Protein AF-A0A523WDQ4-F1 (afdb_monomer)

Foldseek 3Di:
DVVVLLQQKDWLDQDPVQGGAIEGAQAEQLEECDQDPPDQSHGRPHHDDDDDGRDDPVSSVVSHVVVVVVCVVVVNDHRYYYYDNDDDDDPDPDD

Secondary structure (DSSP, 8-state):
-HHHHHHHEEEEEEETTTEEEEEE--S-TTEES---TT-TT-S-SEE--S---SS-HHHHHHHHHHHHHHHHHHT----EEEE-S-----SS---

pLDDT: mean 83.45, std 18.87, range [29.41, 97.56]

Structure (mmCIF, N/CA/C/O backbone):
data_AF-A0A523WDQ4-F1
#
_entry.id   AF-A0A523WDQ4-F1
#
loop_
_atom_site.group_PDB
_atom_site.id
_atom_site.type_symbol
_atom_site.label_atom_id
_atom_site.label_alt_id
_atom_site.label_comp_id
_atom_site.label_asym_id
_atom_site.label_entity_id
_atom_site.label_seq_id
_atom_site.pdbx_PDB_ins_code
_atom_site.Cartn_x
_atom_site.Cartn_y
_atom_site.Cartn_z
_atom_site.occupancy
_atom_site.B_iso_or_equiv
_atom_site.auth_seq_id
_atom_site.auth_comp_id
_atom_site.auth_asym_id
_atom_site.auth_atom_id
_atom_site.pdbx_PDB_model_num
ATOM 1 N N . MET A 1 1 ? 11.334 11.803 3.743 1.00 41.91 1 MET A N 1
ATOM 2 C CA . MET A 1 1 ? 11.288 10.674 4.699 1.00 41.91 1 MET A CA 1
ATOM 3 C C . MET A 1 1 ? 10.009 10.638 5.538 1.00 41.91 1 MET A C 1
ATOM 5 O O . MET A 1 1 ? 9.349 9.614 5.506 1.00 41.91 1 MET A O 1
ATOM 9 N N . LEU A 1 2 ? 9.585 11.700 6.247 1.00 36.94 2 LEU A N 1
ATOM 10 C CA . LEU A 1 2 ? 8.320 11.655 7.023 1.00 36.94 2 LEU A CA 1
ATOM 11 C C . LEU A 1 2 ? 7.038 11.589 6.162 1.00 36.94 2 LEU A C 1
ATOM 13 O O . LEU A 1 2 ? 6.026 11.065 6.629 1.00 36.94 2 LEU A O 1
ATOM 17 N N . ASP A 1 3 ? 7.080 12.083 4.921 1.00 46.22 3 ASP A N 1
ATOM 18 C CA . ASP A 1 3 ? 5.926 12.057 4.009 1.00 46.22 3 ASP A CA 1
ATOM 19 C C . ASP A 1 3 ? 5.667 10.681 3.374 1.00 46.22 3 ASP A C 1
ATOM 21 O O . ASP A 1 3 ? 4.513 10.334 3.137 1.00 46.22 3 ASP A O 1
ATOM 25 N N . GLU A 1 4 ? 6.694 9.845 3.183 1.00 48.81 4 GLU A N 1
ATOM 26 C CA . GLU A 1 4 ? 6.539 8.508 2.578 1.00 48.81 4 GLU A CA 1
ATOM 27 C C . GLU A 1 4 ? 5.860 7.520 3.534 1.00 48.81 4 GLU A C 1
ATOM 29 O O . GLU A 1 4 ? 4.942 6.804 3.139 1.00 48.81 4 GLU A O 1
ATOM 34 N N . VAL A 1 5 ? 6.208 7.552 4.827 1.00 50.06 5 VAL A N 1
ATOM 35 C CA . VAL A 1 5 ? 5.589 6.684 5.851 1.00 50.06 5 VAL A CA 1
ATOM 36 C C . VAL A 1 5 ? 4.084 6.956 5.992 1.00 50.06 5 VAL A C 1
ATOM 38 O O . VAL A 1 5 ? 3.306 6.066 6.353 1.00 50.06 5 VAL A O 1
ATOM 41 N N . LYS A 1 6 ? 3.653 8.186 5.683 1.00 54.28 6 LYS A N 1
ATOM 42 C CA . LYS A 1 6 ? 2.252 8.623 5.733 1.00 54.28 6 LYS A CA 1
ATOM 43 C C . LYS A 1 6 ? 1.392 8.034 4.607 1.00 54.28 6 LYS A C 1
ATOM 45 O O . LYS A 1 6 ? 0.176 8.015 4.760 1.00 54.28 6 LYS A O 1
ATOM 50 N N . LEU A 1 7 ? 2.005 7.553 3.523 1.00 69.00 7 LEU A N 1
ATOM 51 C CA . LEU A 1 7 ? 1.325 7.061 2.316 1.00 69.00 7 LEU A CA 1
ATOM 52 C C . LEU A 1 7 ? 1.224 5.525 2.247 1.00 69.00 7 LEU A C 1
ATOM 54 O O . LEU A 1 7 ? 0.510 4.999 1.390 1.00 69.00 7 LEU A O 1
ATOM 58 N N . ILE A 1 8 ? 1.903 4.801 3.150 1.00 89.69 8 ILE A N 1
ATOM 59 C CA . ILE A 1 8 ? 1.919 3.327 3.155 1.00 89.69 8 ILE A CA 1
ATOM 60 C C . ILE A 1 8 ? 0.568 2.746 3.593 1.00 89.69 8 ILE A C 1
ATOM 62 O O . ILE A 1 8 ? 0.094 1.808 2.968 1.00 89.69 8 ILE A O 1
ATOM 66 N N . ALA A 1 9 ? -0.089 3.276 4.628 1.00 92.19 9 ALA A N 1
ATOM 67 C CA . ALA A 1 9 ? -1.395 2.786 5.082 1.00 92.19 9 ALA A CA 1
ATOM 68 C C . ALA A 1 9 ? -2.474 3.873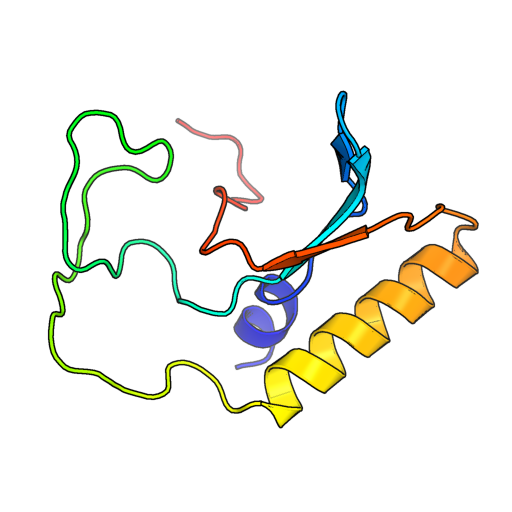 5.001 1.00 92.19 9 ALA A C 1
ATOM 70 O O . ALA A 1 9 ? -2.263 5.009 5.428 1.00 92.19 9 ALA A O 1
ATOM 71 N N . PHE A 1 10 ? -3.658 3.524 4.493 1.00 90.94 10 PHE A N 1
ATOM 72 C CA . PHE A 1 10 ? -4.745 4.474 4.252 1.00 90.94 10 PHE A CA 1
ATOM 73 C C . PHE A 1 10 ? -6.143 3.884 4.460 1.00 90.94 10 PHE A C 1
ATOM 75 O O . PHE A 1 10 ? -6.319 2.677 4.600 1.00 90.94 10 PHE A O 1
ATOM 82 N N . GLY A 1 11 ? -7.160 4.749 4.457 1.00 90.44 11 GLY A N 1
ATOM 83 C CA . GLY A 1 11 ? -8.534 4.372 4.795 1.00 90.44 11 GLY A CA 1
ATOM 84 C C . GLY A 1 11 ? -8.800 4.428 6.307 1.00 90.44 11 GLY A C 1
ATOM 85 O O . GLY A 1 11 ? -8.076 5.143 7.010 1.00 90.44 11 GLY A O 1
ATOM 86 N N . PRO A 1 12 ? -9.808 3.701 6.820 1.00 93.44 12 PRO A N 1
ATOM 87 C CA . PRO A 1 12 ? -10.655 2.740 6.106 1.00 93.44 12 PRO A CA 1
ATOM 88 C C . PRO A 1 12 ? -11.519 3.380 5.008 1.00 93.44 12 PRO A C 1
ATOM 90 O O . PRO A 1 12 ? -12.018 4.490 5.155 1.00 93.44 12 PRO A O 1
ATOM 93 N N . VAL A 1 13 ? -11.678 2.679 3.888 1.00 92.44 13 VAL A N 1
ATOM 94 C CA . VAL A 1 13 ? -12.494 3.089 2.739 1.00 92.44 13 VAL A CA 1
ATOM 95 C C . VAL A 1 13 ? -13.745 2.206 2.687 1.00 92.44 13 VAL A C 1
ATOM 97 O O . VAL A 1 13 ? -13.609 0.978 2.768 1.00 92.44 13 VAL A O 1
ATOM 100 N N . PRO A 1 14 ? -14.953 2.781 2.527 1.00 93.19 14 PRO A N 1
ATOM 101 C CA . PRO A 1 14 ? -16.162 1.995 2.324 1.00 93.19 14 PRO A CA 1
ATOM 102 C C . PRO A 1 14 ? -16.071 1.233 0.997 1.00 93.19 14 PRO A C 1
ATOM 104 O O . PRO A 1 14 ? -16.038 1.797 -0.095 1.00 93.19 14 PRO A O 1
ATOM 107 N N . SER A 1 15 ? -16.023 -0.084 1.109 1.00 89.62 15 SER A N 1
ATOM 108 C CA . SER A 1 15 ? -16.021 -1.056 0.034 1.00 89.62 15 SER A CA 1
ATOM 109 C C . SER A 1 15 ? -17.387 -1.713 -0.065 1.00 89.62 15 SER A C 1
ATOM 111 O O . SER A 1 15 ? -17.891 -2.312 0.883 1.00 89.62 15 SER A O 1
ATOM 113 N N . ARG A 1 16 ? -17.948 -1.717 -1.275 1.00 91.69 16 ARG A N 1
ATOM 114 C CA . ARG A 1 16 ? -19.200 -2.428 -1.563 1.00 91.69 16 ARG A CA 1
ATOM 115 C C . ARG A 1 16 ? -19.113 -3.936 -1.285 1.00 91.69 16 ARG A C 1
ATOM 117 O O . ARG A 1 16 ? -20.138 -4.557 -1.041 1.00 91.69 16 ARG A O 1
ATOM 124 N N . ARG A 1 17 ? -17.917 -4.535 -1.377 1.00 92.56 17 ARG A N 1
ATOM 125 C CA . ARG A 1 17 ? -17.700 -5.985 -1.192 1.00 92.56 17 ARG A CA 1
ATOM 126 C C . ARG A 1 17 ? -17.165 -6.350 0.191 1.00 92.56 17 ARG A C 1
ATOM 128 O O . ARG A 1 17 ? -17.422 -7.455 0.647 1.00 92.56 17 ARG A O 1
ATOM 135 N N . PHE A 1 18 ? -16.413 -5.451 0.823 1.00 91.19 18 PHE A N 1
ATOM 136 C CA . PHE A 1 18 ? -15.621 -5.750 2.021 1.00 91.19 18 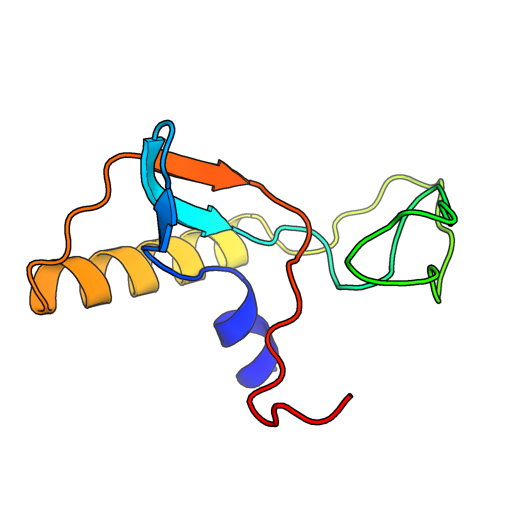PHE A CA 1
ATOM 137 C C . PHE A 1 18 ? -15.966 -4.860 3.224 1.00 91.19 18 PHE A C 1
ATOM 139 O O . PHE A 1 18 ? -15.164 -4.755 4.138 1.00 91.19 18 PHE A O 1
ATOM 146 N N . GLY A 1 19 ? -17.116 -4.180 3.242 1.00 94.94 19 GLY A N 1
ATOM 147 C CA . GLY A 1 19 ? -17.443 -3.275 4.350 1.00 94.94 19 GLY A CA 1
ATOM 148 C C . GLY A 1 19 ? -16.444 -2.119 4.409 1.00 94.94 19 GLY A C 1
ATOM 149 O O . GLY A 1 19 ? -16.324 -1.375 3.447 1.00 94.94 19 GLY A O 1
ATOM 150 N N . HIS A 1 20 ? -15.697 -1.970 5.495 1.00 95.56 20 HIS A N 1
ATOM 151 C CA . HIS A 1 20 ? -14.673 -0.942 5.664 1.00 95.56 20 HIS A CA 1
ATOM 152 C C . HIS A 1 20 ? -13.273 -1.549 5.559 1.00 95.56 20 HIS A C 1
ATOM 154 O O . HIS A 1 20 ? -12.777 -2.186 6.486 1.00 95.56 20 HIS A O 1
ATOM 160 N N . SER A 1 21 ? -12.606 -1.334 4.425 1.00 95.44 21 SER A N 1
ATOM 161 C CA . SER A 1 21 ? -11.264 -1.873 4.187 1.00 95.44 21 SER A CA 1
ATOM 162 C C . SER A 1 21 ? -10.198 -0.806 4.396 1.00 95.44 21 SER A C 1
ATOM 164 O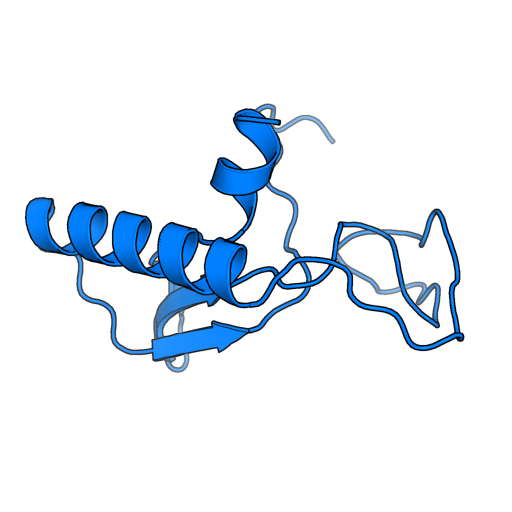 O . SER A 1 21 ? -10.270 0.271 3.811 1.00 95.44 21 SER A O 1
ATOM 166 N N . MET A 1 22 ? -9.148 -1.130 5.144 1.00 94.50 22 MET A N 1
ATOM 167 C CA . MET A 1 22 ? -7.923 -0.334 5.209 1.00 94.50 22 MET A CA 1
ATOM 168 C C . MET A 1 22 ? -6.944 -0.824 4.136 1.00 94.50 22 MET A C 1
ATOM 170 O O . MET A 1 22 ? -6.730 -2.028 3.997 1.00 94.50 22 MET A O 1
ATOM 174 N N . GLY A 1 23 ? -6.381 0.090 3.352 1.00 93.06 23 GLY A N 1
ATOM 175 C CA . GLY A 1 23 ? -5.422 -0.229 2.296 1.00 93.06 23 GLY A CA 1
ATOM 176 C C . GLY A 1 23 ? -3.975 -0.105 2.771 1.00 93.06 23 GLY A C 1
ATOM 177 O O . GLY A 1 23 ? -3.666 0.754 3.599 1.00 93.06 23 GLY A O 1
ATOM 178 N N . ILE A 1 24 ? -3.097 -0.959 2.242 1.00 94.00 24 ILE A N 1
ATOM 179 C CA . ILE A 1 24 ? -1.654 -0.975 2.501 1.00 94.00 24 ILE A CA 1
ATOM 180 C C . ILE A 1 24 ? -0.901 -0.984 1.161 1.00 94.00 24 ILE A C 1
ATOM 182 O O . ILE A 1 24 ? -0.918 -1.980 0.438 1.00 94.00 24 ILE A O 1
ATOM 186 N N . ASN A 1 25 ? -0.219 0.119 0.860 1.00 91.25 25 ASN A N 1
ATOM 187 C CA . ASN A 1 25 ? 0.647 0.323 -0.296 1.00 91.25 25 ASN A CA 1
ATOM 188 C C . ASN A 1 25 ? 2.063 -0.164 0.010 1.00 91.25 25 ASN A C 1
ATOM 190 O O . ASN A 1 25 ? 2.863 0.547 0.609 1.00 91.25 25 ASN A O 1
ATOM 194 N N . ASN A 1 26 ? 2.389 -1.381 -0.416 1.00 90.19 26 ASN A N 1
ATOM 195 C CA . ASN A 1 26 ? 3.718 -1.972 -0.235 1.00 90.19 26 ASN A CA 1
ATOM 196 C C . ASN A 1 26 ? 4.631 -1.830 -1.471 1.00 90.19 26 ASN A C 1
ATOM 198 O O . ASN A 1 26 ? 5.704 -2.432 -1.509 1.00 90.19 26 ASN A O 1
ATOM 202 N N . ILE A 1 27 ? 4.202 -1.069 -2.483 1.00 87.25 27 ILE A N 1
ATOM 203 C CA . ILE A 1 27 ? 4.973 -0.744 -3.689 1.00 87.25 27 ILE A CA 1
ATOM 204 C C . ILE A 1 27 ? 4.766 0.751 -3.998 1.00 87.25 27 ILE A C 1
ATOM 206 O O . ILE A 1 27 ? 3.621 1.203 -3.939 1.00 87.25 27 ILE A O 1
ATOM 210 N N . PRO A 1 28 ? 5.827 1.514 -4.329 1.00 84.94 28 PRO A N 1
ATOM 211 C CA . PRO A 1 28 ? 5.727 2.912 -4.727 1.00 84.94 28 PRO A CA 1
ATOM 212 C C . PRO A 1 28 ? 4.883 3.105 -5.997 1.00 84.94 28 PRO A C 1
ATOM 214 O O . PRO A 1 28 ? 4.818 2.204 -6.845 1.00 84.94 28 PRO A O 1
ATOM 217 N N . PRO A 1 29 ? 4.297 4.297 -6.192 1.00 82.38 29 PRO A N 1
ATOM 218 C CA . PRO A 1 29 ? 3.457 4.573 -7.346 1.00 82.38 29 PRO A CA 1
ATOM 219 C C . PRO A 1 29 ? 4.228 4.420 -8.650 1.00 82.38 29 PRO A C 1
ATOM 221 O O . PRO A 1 29 ? 5.403 4.770 -8.758 1.00 82.38 29 PRO A O 1
ATOM 224 N N . LYS A 1 30 ? 3.515 3.979 -9.691 1.00 83.88 30 LYS A N 1
ATOM 225 C CA . LYS A 1 30 ? 4.000 3.936 -11.081 1.00 83.88 30 LYS A CA 1
ATOM 226 C C . LYS A 1 30 ? 5.258 3.079 -11.304 1.00 83.88 30 LYS A C 1
ATOM 228 O O . LYS A 1 30 ? 5.841 3.159 -12.390 1.00 83.88 30 LYS A O 1
ATOM 233 N N . ILE A 1 31 ? 5.626 2.220 -10.349 1.00 88.38 31 ILE A N 1
ATOM 234 C CA . ILE A 1 31 ? 6.589 1.132 -10.544 1.00 88.38 31 ILE A CA 1
ATOM 235 C C . ILE A 1 31 ? 5.813 -0.164 -10.763 1.00 88.38 31 ILE A C 1
ATOM 237 O O . ILE A 1 31 ? 5.073 -0.613 -9.892 1.00 88.38 31 ILE A O 1
ATOM 241 N N . CYS A 1 32 ? 5.951 -0.762 -11.941 1.00 89.50 32 CYS A N 1
ATOM 242 C CA . CYS A 1 32 ? 5.264 -2.004 -12.281 1.00 89.50 32 CYS A CA 1
ATOM 243 C C . CYS A 1 32 ? 6.047 -2.744 -13.367 1.00 89.50 32 CYS A C 1
ATOM 245 O O . CYS A 1 32 ? 6.763 -2.132 -14.150 1.00 89.50 32 CYS A O 1
ATOM 247 N N . THR A 1 33 ? 5.890 -4.059 -13.461 1.00 92.75 33 THR A N 1
ATOM 248 C CA . THR A 1 33 ? 6.416 -4.858 -14.580 1.00 92.75 33 THR A CA 1
ATOM 249 C C . THR A 1 33 ? 5.688 -4.590 -15.900 1.00 92.75 33 THR A C 1
ATOM 251 O O . THR A 1 33 ? 6.145 -5.026 -16.953 1.00 92.75 33 THR A O 1
ATOM 254 N N . TYR A 1 34 ? 4.563 -3.872 -15.847 1.00 92.38 34 TYR A N 1
ATOM 255 C CA . TYR A 1 34 ? 3.705 -3.558 -16.982 1.00 92.38 34 TYR A CA 1
ATOM 256 C C . TYR A 1 34 ? 3.347 -2.067 -17.021 1.00 92.38 34 TYR A C 1
ATOM 258 O O . TYR A 1 34 ? 3.388 -1.360 -16.017 1.00 92.38 34 TYR A O 1
ATOM 266 N N . SER A 1 35 ? 2.917 -1.593 -18.191 1.00 91.62 35 SER A N 1
ATOM 267 C CA . SER A 1 35 ? 2.369 -0.244 -18.385 1.00 91.62 35 SER A CA 1
ATOM 268 C C . SER A 1 35 ? 1.008 -0.339 -19.080 1.00 91.62 35 SER A C 1
ATOM 270 O O . SER A 1 35 ? 0.839 0.059 -20.232 1.00 91.62 35 SER A O 1
ATOM 272 N N . CYS A 1 36 ? 0.045 -0.971 -18.399 1.00 92.62 36 CYS A N 1
ATOM 273 C CA . CYS A 1 36 ? -1.271 -1.274 -18.961 1.00 92.62 36 CYS A CA 1
ATOM 274 C C . CYS A 1 36 ? -2.021 0.004 -19.362 1.00 92.62 36 CYS A C 1
ATOM 276 O O . CYS A 1 36 ? -2.154 0.929 -18.562 1.00 92.62 36 CYS A O 1
ATOM 278 N N . VAL A 1 37 ? -2.597 0.017 -20.567 1.00 93.88 37 VAL A N 1
ATOM 279 C CA . VAL A 1 37 ? -3.359 1.165 -21.104 1.00 93.88 37 VAL A CA 1
ATOM 280 C C . VAL A 1 37 ? -4.600 1.524 -20.276 1.00 93.88 37 VAL A C 1
ATOM 282 O O . VAL A 1 37 ? -5.079 2.648 -20.345 1.00 93.88 37 VAL A O 1
ATOM 285 N N . TYR A 1 38 ? -5.099 0.580 -19.477 1.00 91.88 38 TYR A N 1
ATOM 286 C CA . TYR A 1 38 ? -6.272 0.723 -18.609 1.00 91.88 38 TYR A CA 1
ATOM 287 C C . TYR A 1 38 ? -5.913 0.912 -17.124 1.00 91.88 38 TYR A C 1
ATOM 289 O O . TYR A 1 38 ? -6.786 0.826 -16.260 1.00 91.88 38 TYR A O 1
ATOM 297 N N . CYS A 1 39 ? -4.635 1.119 -16.789 1.00 88.62 39 CYS A N 1
ATOM 298 C CA . CYS A 1 39 ? -4.219 1.289 -15.399 1.00 88.62 39 CYS A CA 1
ATOM 299 C C . CYS A 1 39 ? -4.776 2.598 -14.815 1.00 88.62 39 CYS A C 1
ATOM 301 O O . CYS A 1 39 ? -4.450 3.681 -15.297 1.00 88.62 39 CYS A O 1
ATOM 303 N N . GLN A 1 40 ? -5.555 2.514 -13.730 1.00 84.19 40 GLN A N 1
ATOM 304 C CA . GLN A 1 40 ? -6.145 3.683 -13.055 1.00 84.19 40 GLN A CA 1
ATOM 305 C C . GLN A 1 40 ? -5.093 4.630 -12.447 1.00 84.19 40 GLN A C 1
ATOM 307 O O . GLN A 1 40 ? -5.345 5.822 -12.283 1.00 84.19 40 GLN A O 1
ATOM 312 N N . VAL A 1 41 ? -3.901 4.111 -12.138 1.00 83.19 41 VAL A N 1
ATOM 313 C CA . VAL A 1 41 ? -2.751 4.888 -11.634 1.00 83.19 41 VAL A CA 1
ATOM 314 C C . VAL A 1 41 ? -2.033 5.636 -12.772 1.00 83.19 41 VAL A C 1
ATOM 316 O O . VAL A 1 41 ? -1.283 6.586 -12.533 1.00 83.19 41 VAL A O 1
ATOM 319 N N . GLY A 1 42 ? -2.297 5.248 -14.022 1.00 87.06 42 GLY A N 1
ATOM 320 C CA . GLY A 1 42 ? -1.659 5.769 -15.226 1.00 87.06 42 GLY A CA 1
ATOM 321 C C . GLY A 1 42 ? -0.468 4.930 -15.695 1.00 87.06 42 GLY A C 1
ATOM 322 O O . GLY A 1 42 ? -0.200 3.837 -15.193 1.00 87.06 42 GLY A O 1
ATOM 323 N N . ARG A 1 43 ? 0.246 5.455 -16.700 1.00 88.25 43 ARG A N 1
ATOM 324 C CA . ARG A 1 43 ? 1.418 4.800 -17.304 1.00 88.25 43 ARG A CA 1
ATOM 325 C C . ARG A 1 43 ? 2.537 4.657 -16.270 1.00 88.25 43 ARG A C 1
ATOM 327 O O . ARG A 1 43 ? 2.799 5.588 -15.505 1.00 88.25 43 ARG A O 1
ATOM 334 N N . SER A 1 44 ? 3.207 3.505 -16.276 1.00 87.94 44 SER A N 1
ATOM 335 C CA . SER A 1 44 ? 4.386 3.285 -15.434 1.00 87.94 44 SER A CA 1
ATOM 336 C C . SER A 1 44 ? 5.506 4.249 -15.838 1.00 87.94 44 SER A C 1
ATOM 338 O O . SER A 1 44 ? 5.757 4.442 -17.028 1.00 87.94 44 SER A O 1
ATOM 340 N N . LEU A 1 45 ? 6.151 4.864 -14.842 1.00 87.38 45 LEU A N 1
ATOM 341 C CA . LEU A 1 45 ? 7.324 5.728 -15.037 1.00 87.38 45 LEU A CA 1
ATOM 342 C C . LEU A 1 45 ? 8.625 4.933 -14.976 1.00 87.38 45 LEU A C 1
ATOM 344 O O . LEU A 1 45 ? 9.627 5.343 -15.552 1.00 87.38 45 LEU A O 1
ATOM 348 N N . ASN A 1 46 ? 8.605 3.810 -14.263 1.00 86.19 46 ASN A N 1
ATOM 349 C CA . ASN A 1 46 ? 9.746 2.932 -14.109 1.00 86.19 46 ASN A CA 1
ATOM 350 C C . ASN A 1 46 ? 9.272 1.481 -14.203 1.00 86.19 46 ASN A C 1
ATOM 352 O O . ASN A 1 46 ? 8.679 0.950 -13.259 1.00 86.19 46 ASN A O 1
ATOM 356 N N . MET A 1 47 ? 9.525 0.858 -15.354 1.00 91.00 47 MET A N 1
ATOM 357 C CA . MET A 1 47 ? 9.247 -0.559 -15.526 1.00 91.00 47 MET A CA 1
ATOM 358 C C . MET A 1 47 ? 10.368 -1.376 -14.903 1.00 91.00 47 MET A C 1
ATOM 360 O O . MET A 1 47 ? 11.516 -1.283 -15.333 1.00 91.00 47 MET A O 1
ATOM 364 N N . GLN A 1 48 ? 10.029 -2.194 -13.911 1.00 86.50 48 GLN A N 1
ATOM 365 C CA . GLN A 1 48 ? 11.014 -3.007 -13.211 1.00 86.50 48 GLN A CA 1
ATOM 366 C C . GLN A 1 48 ? 10.544 -4.448 -13.061 1.00 86.50 48 GLN A C 1
ATOM 368 O O . GLN A 1 48 ? 9.500 -4.700 -12.467 1.00 86.50 48 GLN A O 1
ATOM 373 N N . VAL A 1 49 ? 11.354 -5.374 -13.576 1.00 91.50 49 VAL A N 1
ATOM 374 C CA . VAL A 1 49 ? 11.133 -6.830 -13.522 1.00 91.50 49 VAL A CA 1
ATOM 375 C C . VAL A 1 49 ? 11.950 -7.523 -12.444 1.00 91.50 49 VAL A C 1
ATOM 377 O O . VAL A 1 49 ? 11.533 -8.555 -11.925 1.00 91.50 49 VAL A O 1
ATOM 380 N N . GLU A 1 50 ? 13.062 -6.912 -12.047 1.00 93.62 50 GLU A N 1
ATOM 381 C CA . GLU A 1 50 ? 13.901 -7.448 -10.987 1.00 93.62 50 GLU A CA 1
ATOM 382 C C . GLU A 1 50 ? 13.222 -7.312 -9.625 1.00 93.62 50 GLU A C 1
ATOM 384 O O . GLU A 1 50 ? 12.768 -6.229 -9.222 1.00 93.62 50 GLU A O 1
ATOM 389 N N . ARG A 1 51 ? 13.178 -8.434 -8.902 1.00 90.75 51 ARG A N 1
ATOM 390 C CA . ARG A 1 51 ? 12.649 -8.496 -7.541 1.00 90.75 51 ARG A CA 1
ATOM 391 C C . ARG A 1 51 ? 13.550 -7.680 -6.616 1.00 90.75 51 ARG A C 1
ATOM 393 O O . ARG A 1 51 ? 14.739 -7.952 -6.502 1.00 90.75 51 ARG A O 1
ATOM 400 N N . LYS A 1 52 ? 12.959 -6.736 -5.887 1.00 89.56 52 LYS A N 1
ATOM 401 C CA . LYS A 1 52 ? 13.628 -5.988 -4.818 1.00 89.56 52 LYS A CA 1
ATOM 402 C C 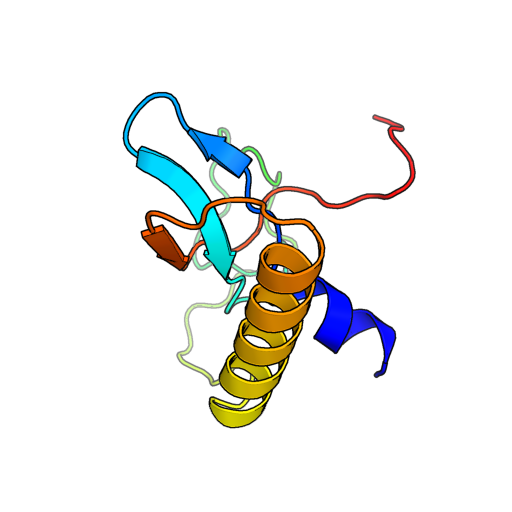. LYS A 1 52 ? 12.673 -5.702 -3.668 1.00 89.56 52 LYS A C 1
ATOM 404 O O . LYS A 1 52 ? 11.455 -5.739 -3.851 1.00 89.56 52 LYS A O 1
ATOM 409 N N . ALA A 1 53 ? 13.231 -5.392 -2.504 1.00 90.69 53 ALA A N 1
ATOM 410 C CA . ALA A 1 53 ? 12.471 -4.757 -1.438 1.00 90.69 53 ALA A CA 1
ATOM 411 C C . ALA A 1 53 ? 12.185 -3.298 -1.824 1.00 90.69 53 ALA A C 1
ATOM 413 O O . ALA A 1 53 ? 13.069 -2.599 -2.323 1.00 90.69 53 ALA A O 1
ATOM 414 N N . PHE A 1 54 ? 10.940 -2.863 -1.638 1.00 89.00 54 PHE A N 1
ATOM 415 C CA . PHE A 1 54 ? 10.543 -1.468 -1.840 1.00 89.00 54 PHE A CA 1
ATOM 416 C C . PHE A 1 54 ? 10.426 -0.693 -0.528 1.00 89.00 54 PHE A C 1
ATOM 418 O O . PHE A 1 54 ? 10.705 0.499 -0.506 1.00 89.00 54 PHE A O 1
ATOM 425 N N . PHE A 1 55 ? 10.029 -1.389 0.533 1.00 90.88 55 PHE A N 1
ATOM 426 C CA . PHE A 1 55 ? 9.947 -0.905 1.904 1.00 90.88 55 PHE A CA 1
ATOM 427 C C . PHE A 1 55 ? 10.386 -2.033 2.829 1.00 90.88 55 PHE A C 1
ATOM 429 O O . PHE A 1 55 ? 10.178 -3.210 2.500 1.00 90.88 55 PHE A O 1
ATOM 436 N N . GLU A 1 56 ? 10.931 -1.690 3.992 1.00 93.19 56 GLU A N 1
ATOM 437 C CA . GLU A 1 56 ? 11.186 -2.681 5.027 1.00 93.19 56 GLU A CA 1
ATOM 438 C C . GLU A 1 56 ? 9.858 -3.145 5.654 1.00 93.19 56 GLU A C 1
ATOM 440 O O . GLU A 1 56 ? 8.951 -2.332 5.878 1.00 93.19 56 GLU A O 1
ATOM 445 N N . PRO A 1 57 ? 9.701 -4.440 5.992 1.00 93.69 57 PRO A N 1
ATOM 446 C CA . PRO A 1 57 ? 8.473 -4.945 6.612 1.00 93.69 57 PRO A CA 1
ATOM 447 C C . PRO A 1 57 ? 8.070 -4.186 7.882 1.00 93.69 57 PRO A C 1
ATOM 449 O O . PRO A 1 57 ? 6.882 -4.007 8.154 1.00 93.69 57 PRO A O 1
ATOM 452 N N . GLU A 1 58 ? 9.058 -3.707 8.640 1.00 94.88 58 GLU A N 1
ATOM 453 C CA . GLU A 1 58 ? 8.832 -2.949 9.867 1.00 94.88 58 GLU A CA 1
ATOM 454 C C . GLU A 1 58 ? 8.215 -1.568 9.597 1.00 94.88 58 GLU A C 1
ATOM 456 O O . GLU A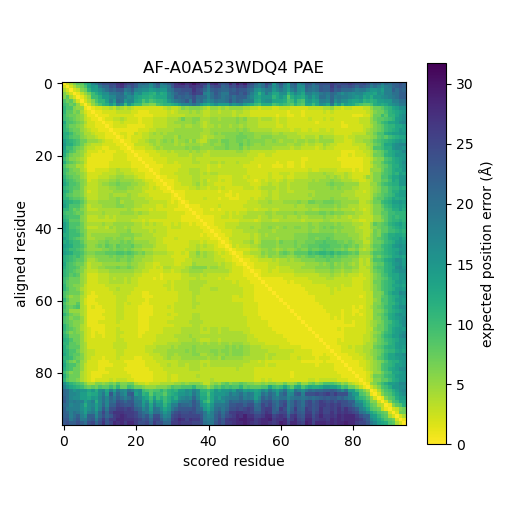 1 58 ? 7.335 -1.132 10.339 1.00 94.88 58 GLU A O 1
ATOM 461 N N . GLU A 1 59 ? 8.580 -0.906 8.495 1.00 92.44 59 GLU A N 1
ATOM 462 C CA . GLU A 1 59 ? 7.972 0.370 8.096 1.00 92.44 59 GLU A CA 1
ATOM 463 C C . GLU A 1 59 ? 6.486 0.191 7.763 1.00 92.44 59 GLU A C 1
ATOM 465 O O . GLU A 1 59 ? 5.636 0.975 8.202 1.00 92.44 59 GLU A O 1
ATOM 470 N N . ILE A 1 60 ? 6.155 -0.893 7.052 1.00 93.44 60 ILE A N 1
ATOM 471 C CA . ILE A 1 60 ? 4.772 -1.259 6.726 1.00 93.44 60 ILE A CA 1
ATOM 472 C C . ILE A 1 60 ? 3.983 -1.543 8.005 1.00 93.44 60 ILE A C 1
ATOM 4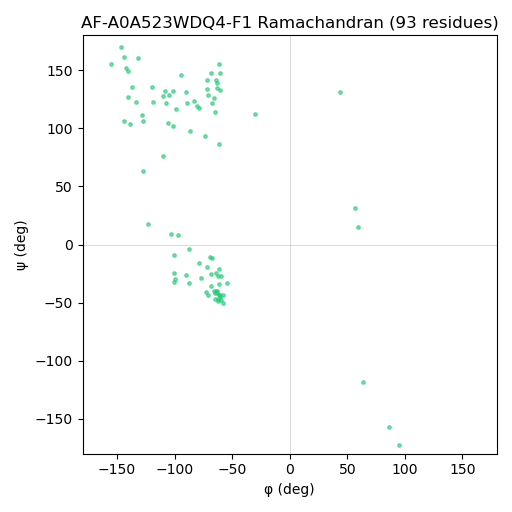74 O O . ILE A 1 60 ? 2.876 -1.022 8.183 1.00 93.44 60 ILE A O 1
ATOM 478 N N . ARG A 1 61 ? 4.562 -2.334 8.917 1.00 95.56 61 ARG A N 1
ATOM 479 C CA . ARG A 1 61 ? 3.949 -2.681 10.203 1.00 95.56 61 ARG A CA 1
ATOM 480 C C . ARG A 1 61 ? 3.633 -1.428 11.016 1.00 95.56 61 ARG A C 1
ATOM 482 O O . ARG A 1 61 ? 2.499 -1.270 11.465 1.00 95.56 61 ARG A O 1
ATOM 489 N N . LEU A 1 62 ? 4.602 -0.526 11.171 1.00 95.38 62 LEU A N 1
ATOM 490 C CA . LEU A 1 62 ? 4.448 0.714 11.935 1.00 95.38 62 LEU A CA 1
ATOM 491 C C . LEU A 1 62 ? 3.390 1.643 11.323 1.00 95.38 62 LEU A C 1
ATOM 493 O O . LEU A 1 62 ? 2.571 2.203 12.058 1.00 95.38 62 LEU A O 1
ATOM 497 N N . SER A 1 63 ? 3.361 1.782 9.992 1.00 93.88 63 SER A N 1
ATOM 498 C CA . SER A 1 63 ? 2.360 2.608 9.304 1.00 93.88 63 SER A CA 1
ATOM 499 C C . SER A 1 63 ? 0.943 2.045 9.478 1.00 93.88 63 SER A C 1
ATOM 501 O O . SER A 1 63 ? 0.029 2.768 9.892 1.00 93.88 63 SER A O 1
ATOM 503 N N . ALA A 1 64 ? 0.765 0.734 9.276 1.00 94.94 64 ALA A N 1
ATOM 504 C CA . ALA A 1 64 ? -0.514 0.062 9.494 1.00 94.94 64 ALA A CA 1
ATOM 505 C C . ALA A 1 64 ? -0.981 0.172 10.954 1.00 94.94 64 ALA A C 1
ATOM 507 O O . ALA A 1 64 ? -2.135 0.511 11.219 1.00 94.94 64 ALA A O 1
ATOM 508 N N . GLU A 1 65 ? -0.085 -0.050 11.918 1.00 96.44 65 GLU A N 1
ATOM 509 C CA . GLU A 1 65 ? -0.413 0.011 13.343 1.00 96.44 65 GLU A CA 1
ATOM 510 C C . GLU A 1 65 ? -0.842 1.424 13.767 1.00 96.44 65 GLU A C 1
ATOM 512 O O . GLU A 1 65 ? -1.811 1.594 14.517 1.00 96.44 65 GLU A O 1
ATOM 517 N N . LYS A 1 66 ? -0.167 2.456 13.244 1.00 95.31 66 LYS A N 1
ATOM 518 C CA . LYS A 1 66 ? -0.557 3.855 13.442 1.00 95.31 66 LYS A CA 1
ATOM 519 C C . LYS A 1 66 ? -1.964 4.116 12.900 1.00 95.31 66 LYS A C 1
ATOM 521 O O . LYS A 1 66 ? -2.787 4.680 13.623 1.00 95.31 66 LYS A O 1
ATOM 526 N N . LYS A 1 67 ? -2.266 3.670 11.677 1.00 94.12 67 LYS A N 1
ATOM 527 C CA . LYS A 1 67 ? -3.575 3.888 11.044 1.00 94.12 67 LYS A CA 1
ATOM 528 C C . LYS A 1 67 ? -4.708 3.166 11.775 1.00 94.12 67 LYS A C 1
ATOM 530 O O . LYS A 1 67 ? -5.755 3.761 12.020 1.00 94.12 67 LYS A O 1
ATOM 535 N N . ILE A 1 68 ? -4.465 1.940 12.238 1.00 96.19 68 ILE A N 1
ATOM 536 C CA . ILE A 1 68 ? -5.410 1.188 13.076 1.00 96.19 68 ILE A CA 1
ATOM 537 C C . ILE A 1 68 ? -5.696 1.942 14.382 1.00 96.19 68 ILE A C 1
ATOM 539 O O . ILE A 1 68 ? -6.849 2.038 14.803 1.00 96.19 68 ILE A O 1
ATOM 543 N N . LYS A 1 69 ? -4.669 2.507 15.034 1.00 97.00 69 LYS A N 1
ATOM 544 C CA . LYS A 1 69 ? -4.850 3.315 16.253 1.00 97.00 69 LYS A CA 1
ATOM 545 C C . LYS A 1 69 ? -5.671 4.580 15.979 1.00 97.00 69 LYS A C 1
ATOM 547 O O . LYS A 1 69 ? -6.514 4.934 16.801 1.00 97.00 69 LYS A O 1
ATOM 552 N N . GLU A 1 70 ? -5.454 5.250 14.847 1.00 95.62 70 GLU A N 1
ATOM 553 C CA . GLU A 1 70 ? -6.250 6.413 14.425 1.00 95.62 70 GLU A CA 1
ATOM 554 C C . GLU A 1 70 ? -7.727 6.051 14.197 1.00 95.62 70 GLU A C 1
ATOM 556 O O . GLU A 1 70 ? -8.599 6.710 14.765 1.00 95.62 70 GLU A O 1
ATOM 561 N N . ALA A 1 71 ? -8.010 4.981 13.449 1.00 95.62 71 ALA A N 1
ATOM 562 C CA . ALA A 1 71 ? -9.374 4.518 13.179 1.00 95.62 71 ALA A CA 1
ATOM 563 C C . ALA A 1 71 ? -10.108 4.118 14.470 1.00 95.62 71 ALA A C 1
ATOM 565 O O . ALA A 1 71 ? -11.238 4.547 14.709 1.00 95.62 71 ALA A O 1
ATOM 566 N N . LYS A 1 72 ? -9.428 3.398 15.378 1.00 96.81 72 LYS A N 1
ATOM 567 C CA . LYS A 1 72 ? -9.972 3.045 16.702 1.00 96.81 72 LYS A CA 1
ATOM 568 C C . LYS A 1 72 ? -10.360 4.278 17.517 1.00 96.81 72 LYS A 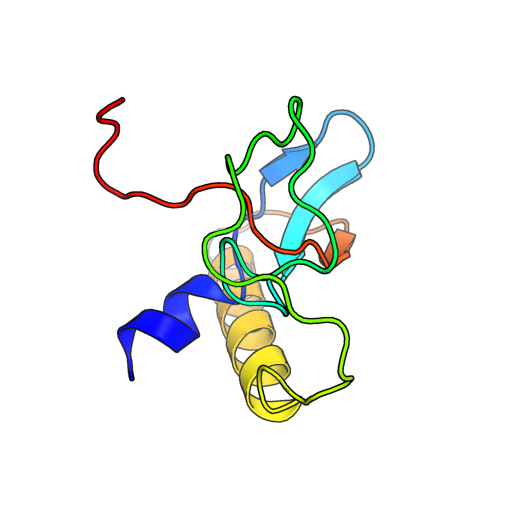C 1
ATOM 570 O O . LYS A 1 72 ? -11.437 4.297 18.107 1.00 96.81 72 LYS A O 1
ATOM 575 N N . LYS A 1 73 ? -9.522 5.324 17.530 1.00 97.56 73 LYS A N 1
ATOM 576 C CA . LYS A 1 73 ? -9.834 6.594 18.218 1.00 97.56 73 LYS A CA 1
ATOM 577 C C . LYS A 1 73 ? -11.079 7.273 17.642 1.00 97.56 73 LYS A C 1
ATOM 579 O O . LYS A 1 73 ? -11.824 7.894 18.392 1.00 97.56 73 LYS A O 1
ATOM 584 N N . ARG A 1 74 ? -11.307 7.140 16.334 1.00 96.44 74 ARG A N 1
ATOM 585 C CA . ARG A 1 74 ? -12.464 7.705 15.621 1.00 96.44 74 ARG A CA 1
ATOM 586 C C . ARG A 1 74 ? -13.696 6.800 15.615 1.00 96.44 74 ARG A C 1
ATOM 588 O O . ARG A 1 74 ? -14.738 7.225 15.134 1.00 96.44 74 ARG A O 1
ATOM 595 N N . ARG A 1 75 ? -13.594 5.587 16.174 1.00 96.81 75 ARG A N 1
ATOM 596 C CA . ARG A 1 75 ? -14.633 4.543 16.112 1.00 96.81 75 ARG A CA 1
ATOM 597 C C . ARG A 1 75 ? -15.016 4.175 14.671 1.00 96.81 75 ARG A C 1
ATOM 599 O O . ARG A 1 75 ? -16.154 3.802 14.407 1.00 96.81 75 ARG A O 1
ATOM 606 N N . GLU A 1 76 ? -14.058 4.267 13.754 1.00 96.06 76 GLU A N 1
ATOM 607 C CA . GLU A 1 76 ? -14.205 3.800 12.376 1.00 96.06 76 GLU A CA 1
ATOM 608 C C . GLU A 1 76 ? -13.917 2.287 12.339 1.00 96.06 76 GLU A C 1
ATOM 610 O O . GLU A 1 76 ? -12.846 1.868 1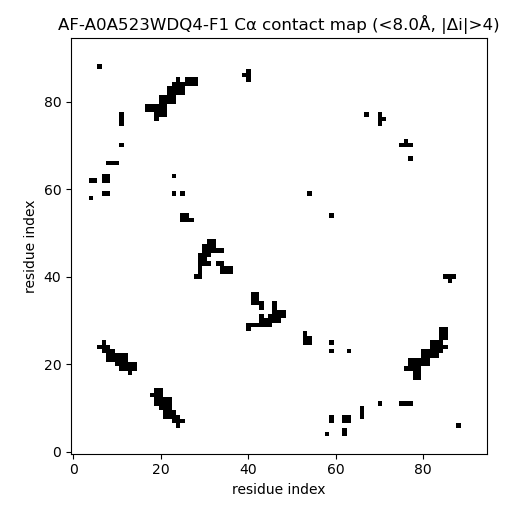2.799 1.00 96.06 76 GLU A O 1
ATOM 615 N N . PRO A 1 77 ? -14.843 1.444 11.844 1.00 96.50 77 PRO A N 1
ATOM 616 C CA . PRO A 1 77 ? -14.599 0.012 11.731 1.00 96.50 77 PRO A CA 1
ATOM 617 C C . PRO A 1 77 ? -13.531 -0.280 10.670 1.00 96.50 77 PRO A C 1
ATOM 619 O O . PRO A 1 77 ? -13.407 0.426 9.669 1.00 96.50 77 PRO A O 1
ATOM 622 N N . ILE A 1 78 ? -12.762 -1.342 10.899 1.00 97.44 78 ILE A N 1
ATOM 623 C CA . ILE A 1 78 ? -11.850 -1.926 9.914 1.00 97.44 78 ILE A CA 1
ATOM 624 C C . ILE A 1 78 ? -12.192 -3.409 9.845 1.00 97.44 78 ILE A C 1
ATOM 626 O O . ILE A 1 78 ? -11.867 -4.163 10.760 1.00 97.44 78 ILE A O 1
ATOM 630 N N . ASP A 1 79 ? -12.849 -3.802 8.763 1.00 97.38 79 ASP A N 1
ATOM 631 C CA . ASP A 1 79 ? -13.278 -5.175 8.516 1.00 97.38 79 ASP A CA 1
ATOM 632 C C . ASP A 1 79 ? -12.168 -5.981 7.821 1.00 97.38 79 ASP A C 1
ATOM 634 O O . ASP A 1 79 ? -12.008 -7.175 8.069 1.00 97.38 79 ASP A O 1
ATOM 638 N N . TYR A 1 80 ? -11.366 -5.321 6.975 1.00 96.88 80 TYR A N 1
ATOM 639 C CA . TYR A 1 80 ? -10.299 -5.952 6.192 1.00 96.88 80 TYR A CA 1
ATOM 640 C C . TYR A 1 80 ? -9.043 -5.083 6.107 1.00 96.88 80 TYR A C 1
ATOM 642 O O . TYR A 1 80 ? -9.111 -3.852 6.064 1.00 96.88 80 TYR A O 1
ATOM 650 N N . LEU A 1 81 ? -7.892 -5.752 6.010 1.00 95.25 81 LEU A N 1
ATOM 651 C CA . LEU A 1 81 ? -6.619 -5.164 5.599 1.00 95.25 81 LEU A CA 1
ATOM 652 C C . LEU A 1 81 ? -6.299 -5.654 4.188 1.00 95.25 81 LEU A C 1
ATOM 654 O O . LEU A 1 81 ? -6.192 -6.860 3.969 1.00 95.25 81 LEU A O 1
ATOM 658 N N . THR A 1 82 ? -6.135 -4.735 3.241 1.00 93.50 82 THR A N 1
ATOM 659 C CA . THR A 1 82 ? -5.895 -5.081 1.837 1.00 93.50 82 THR A CA 1
ATOM 660 C C . THR A 1 82 ? -4.552 -4.534 1.380 1.00 93.50 82 THR A C 1
ATOM 662 O O . THR A 1 82 ? -4.331 -3.326 1.412 1.00 93.50 82 THR A O 1
ATOM 665 N N . PHE A 1 83 ? -3.668 -5.413 0.907 1.00 92.31 83 PHE A N 1
ATOM 666 C CA . PHE A 1 83 ? -2.446 -5.007 0.217 1.00 92.31 83 PHE A CA 1
ATOM 667 C C . PHE A 1 83 ? -2.781 -4.635 -1.223 1.00 92.31 83 PHE A C 1
ATOM 669 O O . PHE A 1 83 ? -3.267 -5.470 -1.988 1.00 92.31 83 PHE A O 1
ATOM 676 N N . VAL A 1 84 ? -2.548 -3.376 -1.583 1.00 81.81 84 VAL A N 1
ATOM 677 C CA . VAL A 1 84 ? -2.804 -2.854 -2.926 1.00 81.81 84 VAL A CA 1
ATOM 678 C C . VAL A 1 84 ? -1.657 -1.921 -3.286 1.00 81.81 84 VAL A C 1
ATOM 680 O O . VAL A 1 84 ? -1.390 -1.004 -2.524 1.00 81.81 84 VAL A O 1
ATOM 683 N N . PRO A 1 85 ? -0.976 -2.100 -4.422 1.00 73.31 85 PRO A N 1
ATOM 684 C CA . PRO A 1 85 ? -0.024 -1.113 -4.908 1.00 73.31 85 PRO A CA 1
ATOM 685 C C . PRO A 1 85 ? -0.776 0.109 -5.470 1.00 73.31 85 PRO A C 1
ATOM 687 O O . PRO A 1 85 ? -1.202 0.102 -6.617 1.00 73.31 85 PRO A O 1
ATOM 690 N N . GLU A 1 86 ? -0.970 1.101 -4.599 1.00 68.75 86 GLU A N 1
ATOM 691 C CA . GLU A 1 86 ? -1.476 2.475 -4.768 1.00 68.75 86 GLU A CA 1
ATOM 692 C C . GLU A 1 86 ? -2.713 2.749 -5.646 1.00 68.75 86 GLU A C 1
ATOM 694 O O . GLU A 1 86 ? -2.799 2.449 -6.831 1.00 68.75 86 GLU A O 1
ATOM 699 N N . THR A 1 87 ? -3.633 3.513 -5.055 1.00 52.41 87 THR A N 1
ATOM 700 C CA . THR A 1 87 ? -4.617 4.393 -5.705 1.00 52.41 87 THR A CA 1
ATOM 701 C C . THR A 1 87 ? -4.221 5.844 -5.412 1.00 52.41 87 THR A C 1
ATOM 703 O O . THR A 1 87 ? -4.034 6.152 -4.236 1.00 52.41 87 THR A O 1
ATOM 706 N N . LYS A 1 88 ? -4.103 6.713 -6.438 1.00 45.66 88 LYS A N 1
ATOM 707 C CA . LYS A 1 88 ? -3.716 8.144 -6.342 1.00 45.66 88 LYS A CA 1
ATOM 708 C C . LYS A 1 88 ? -4.153 8.779 -5.003 1.00 45.66 88 LYS A C 1
ATOM 710 O O . LYS A 1 88 ? -5.346 9.000 -4.806 1.00 45.66 88 LYS A O 1
ATOM 715 N N . GLN A 1 89 ? -3.220 9.147 -4.123 1.00 44.31 89 GLN A N 1
ATOM 716 C CA . GLN A 1 89 ? -3.495 10.105 -3.041 1.00 44.31 89 GLN A CA 1
ATOM 717 C C . GLN A 1 89 ? -2.771 11.412 -3.326 1.00 44.31 89 GLN A C 1
ATOM 719 O O . GLN A 1 89 ? -1.743 11.721 -2.735 1.00 44.31 89 GLN A O 1
ATOM 724 N N . ASN A 1 90 ? -3.324 12.185 -4.258 1.00 38.53 90 ASN A N 1
ATOM 725 C CA . ASN A 1 90 ? -2.940 13.579 -4.404 1.00 38.53 90 ASN A CA 1
ATOM 726 C C . ASN A 1 90 ? -3.854 14.410 -3.481 1.00 38.53 90 ASN A C 1
ATOM 728 O O 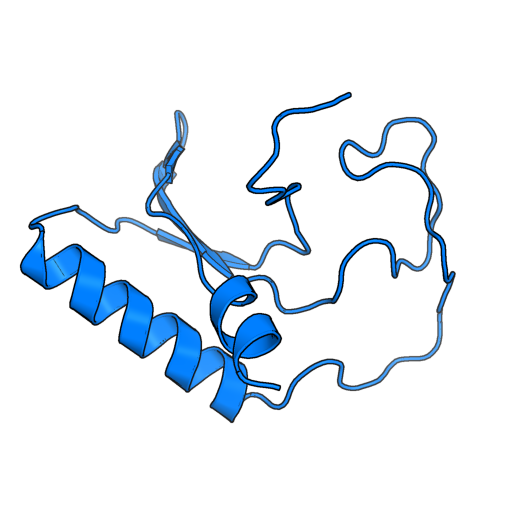. ASN A 1 90 ? -5.074 14.332 -3.640 1.00 38.53 90 ASN A O 1
ATOM 732 N N . PRO A 1 91 ? -3.331 15.193 -2.519 1.00 38.59 91 PRO A N 1
ATOM 733 C CA . PRO A 1 91 ? -4.149 16.129 -1.741 1.00 38.59 91 PRO A CA 1
ATOM 734 C C . PRO A 1 91 ? -4.689 17.290 -2.595 1.00 38.59 91 PRO A C 1
ATOM 736 O O . PRO A 1 91 ? -5.588 18.006 -2.165 1.00 38.59 91 PRO A O 1
ATOM 739 N N . SER A 1 92 ? -4.184 17.457 -3.818 1.00 33.88 92 SER A N 1
ATOM 740 C CA . SER A 1 92 ? -4.755 18.308 -4.853 1.00 33.88 92 SER A CA 1
ATOM 741 C C . SER A 1 92 ? -5.519 17.446 -5.855 1.00 33.88 92 SER A C 1
ATOM 743 O O . SER A 1 92 ? -4.943 16.809 -6.738 1.00 33.88 92 SER A O 1
ATOM 745 N N . GLY A 1 93 ? -6.845 17.431 -5.730 1.00 35.59 93 GLY A N 1
ATOM 746 C CA . GLY A 1 93 ? -7.707 17.064 -6.845 1.00 35.59 93 GLY A CA 1
ATOM 747 C C . GLY A 1 93 ? -7.496 18.056 -7.986 1.00 35.59 93 GLY A C 1
ATOM 748 O O . GLY A 1 93 ? -8.196 19.056 -8.050 1.00 35.59 93 GLY A O 1
ATOM 749 N N . MET A 1 94 ? -6.512 17.800 -8.843 1.00 29.41 94 MET A N 1
ATOM 750 C CA . MET A 1 94 ? -6.340 18.444 -10.140 1.00 29.41 94 MET A CA 1
ATOM 751 C C . MET A 1 94 ? -5.796 17.396 -11.119 1.00 29.41 94 MET A C 1
ATOM 753 O O . MET A 1 94 ? -4.639 16.991 -11.027 1.00 29.41 94 MET A O 1
ATOM 757 N N . GLU A 1 95 ? -6.718 16.981 -11.996 1.00 34.00 95 GLU A N 1
ATOM 758 C CA . GLU A 1 95 ? -6.568 16.265 -13.279 1.00 34.00 95 GLU A CA 1
ATOM 759 C C . GLU A 1 95 ? -6.246 14.745 -13.261 1.00 34.00 95 GLU A C 1
ATOM 761 O O . GLU A 1 95 ? -5.170 14.253 -12.830 1.00 34.00 95 GLU A O 1
#

Sequence (95 aa):
MLDEVKLIAFGPVPSRRFGHSMGINNIPPKICTYSCVYCQVGRSLNMQVERKAFFEPEEIRLSAEKKIKEAKKRREPIDYLTFVPETKQNPSGME

Solvent-accessible surface area (backbone atoms only — not comparable to full-atom values): 5877 Å² total; per-residue (Å²): 115,79,69,60,55,62,64,29,30,44,72,60,39,88,36,99,87,52,52,24,30,25,41,31,32,72,41,66,81,47,56,31,75,57,62,53,93,81,41,91,77,44,68,41,82,43,75,50,82,76,90,73,86,76,64,58,71,65,60,53,50,52,26,41,52,51,49,53,53,53,31,57,76,69,70,50,67,70,74,38,83,42,83,43,72,55,72,86,84,61,95,62,92,72,135

Mean predicted aligned error: 6.74 Å

Radius of gyration: 14.35 Å; Cα contacts (8 Å, |Δi|>4): 132; chains: 1; bounding box: 33×27×39 Å